Protein AF-D7KYJ2-F1 (afdb_monomer)

Structure (mmCIF, N/CA/C/O backbone):
data_AF-D7KYJ2-F1
#
_entry.id   AF-D7KYJ2-F1
#
loop_
_atom_site.group_PDB
_atom_site.id
_atom_site.type_symbol
_atom_site.label_atom_id
_atom_site.label_alt_id
_atom_site.label_comp_id
_atom_site.label_asym_id
_atom_site.label_entity_id
_atom_site.label_seq_id
_atom_site.pdbx_PDB_ins_code
_atom_site.Cartn_x
_atom_site.Cartn_y
_atom_site.Cartn_z
_atom_site.occupancy
_atom_site.B_iso_or_equiv
_atom_site.auth_seq_id
_atom_site.auth_comp_id
_atom_site.auth_asym_id
_atom_site.auth_atom_id
_atom_site.pdbx_PDB_model_num
ATOM 1 N N . MET A 1 1 ? -32.424 -41.171 16.618 1.00 34.75 1 MET A N 1
ATOM 2 C CA . MET A 1 1 ? -31.966 -42.364 15.868 1.00 34.75 1 MET A CA 1
ATOM 3 C C . MET A 1 1 ? -32.665 -42.392 14.512 1.00 34.75 1 MET A C 1
ATOM 5 O O . MET A 1 1 ? -33.853 -42.124 14.469 1.00 34.75 1 MET A O 1
ATOM 9 N N . LYS A 1 2 ? -31.865 -42.608 13.455 1.00 41.31 2 LYS A N 1
ATOM 10 C CA . LYS A 1 2 ? -32.130 -42.771 12.004 1.00 41.31 2 LYS A CA 1
ATOM 11 C C . LYS A 1 2 ? -33.581 -42.929 11.516 1.00 41.31 2 LYS A C 1
ATOM 13 O O . LYS A 1 2 ? -34.228 -43.869 11.946 1.00 41.31 2 LYS A O 1
ATOM 18 N N . THR A 1 3 ? -33.873 -42.262 10.389 1.00 31.28 3 THR A N 1
ATOM 19 C CA . THR A 1 3 ? -34.284 -42.965 9.153 1.00 31.28 3 THR A CA 1
ATOM 20 C C . THR A 1 3 ? -33.648 -42.291 7.928 1.00 31.28 3 THR A C 1
ATOM 22 O O . THR A 1 3 ? -33.801 -41.093 7.714 1.00 31.28 3 THR A O 1
ATOM 25 N N . ARG A 1 4 ? -32.859 -43.063 7.169 1.00 42.19 4 ARG A N 1
ATOM 26 C CA . ARG A 1 4 ? -32.177 -42.664 5.926 1.00 42.19 4 ARG A CA 1
ATOM 27 C C . ARG A 1 4 ? -33.175 -42.719 4.768 1.00 42.19 4 ARG A C 1
ATOM 29 O O . ARG A 1 4 ? -33.696 -43.797 4.503 1.00 42.19 4 ARG A O 1
ATOM 36 N N . ASN A 1 5 ? -33.360 -41.617 4.044 1.00 37.25 5 ASN A N 1
ATOM 37 C CA . ASN A 1 5 ? -34.063 -41.627 2.762 1.00 37.25 5 ASN A CA 1
ATOM 38 C C . ASN A 1 5 ? -33.049 -41.755 1.621 1.00 37.25 5 ASN A C 1
ATOM 40 O O . ASN A 1 5 ? -32.219 -40.877 1.395 1.00 37.25 5 ASN A O 1
ATOM 44 N N . ASN A 1 6 ? -33.115 -42.899 0.943 1.00 34.25 6 ASN A N 1
ATOM 45 C CA . ASN A 1 6 ? -32.376 -43.226 -0.268 1.00 34.25 6 ASN A CA 1
ATOM 46 C C . ASN A 1 6 ? -32.865 -42.348 -1.429 1.00 34.25 6 ASN A C 1
ATOM 48 O O . ASN A 1 6 ? -33.979 -42.546 -1.908 1.00 34.25 6 ASN A O 1
ATOM 52 N N . PHE A 1 7 ? -32.035 -41.428 -1.919 1.00 35.28 7 PHE A N 1
ATOM 53 C CA . PHE A 1 7 ? -32.276 -40.765 -3.200 1.00 35.28 7 PHE A CA 1
ATOM 54 C C . PHE A 1 7 ? -31.458 -41.454 -4.291 1.00 35.28 7 PHE A C 1
ATOM 56 O O . PHE A 1 7 ? -30.231 -41.393 -4.319 1.00 35.28 7 PHE A O 1
ATOM 63 N N . LYS A 1 8 ? -32.172 -42.148 -5.180 1.00 39.34 8 LYS A N 1
ATOM 64 C CA . LYS A 1 8 ? -31.653 -42.726 -6.418 1.00 39.34 8 LYS A CA 1
ATOM 65 C C . LYS A 1 8 ? -31.658 -41.613 -7.467 1.00 39.34 8 LYS A C 1
ATOM 67 O O . LYS A 1 8 ? -32.727 -41.195 -7.903 1.00 39.34 8 LYS A O 1
ATOM 72 N N . GLN A 1 9 ? -30.485 -41.109 -7.839 1.00 44.88 9 GLN A N 1
ATOM 73 C CA . GLN A 1 9 ? -30.350 -40.150 -8.933 1.00 44.88 9 GLN A CA 1
ATOM 74 C C . GLN A 1 9 ? -30.575 -40.905 -10.252 1.00 44.88 9 GLN A C 1
ATOM 76 O O . GLN A 1 9 ? -29.689 -41.599 -10.740 1.00 44.88 9 GLN A O 1
ATOM 81 N N . ILE A 1 10 ? -31.796 -40.840 -10.783 1.00 38.72 10 ILE A N 1
ATOM 82 C CA . ILE A 1 10 ? -32.105 -41.255 -12.154 1.00 38.72 10 ILE A CA 1
ATOM 83 C C . ILE A 1 10 ? -32.087 -40.010 -13.037 1.00 38.72 10 ILE A C 1
ATOM 85 O O . ILE A 1 10 ? -32.591 -38.960 -12.648 1.00 38.72 10 ILE A O 1
ATOM 89 N N . GLY A 1 11 ? -31.400 -40.126 -14.170 1.00 42.00 11 GLY A N 1
ATOM 90 C CA . GLY A 1 11 ? -30.967 -39.012 -15.002 1.00 42.00 11 GLY A CA 1
ATOM 91 C C . GLY A 1 11 ? -32.074 -38.032 -15.385 1.00 42.00 11 GLY A C 1
ATOM 92 O O . GLY A 1 11 ? -33.098 -38.408 -15.945 1.00 42.00 11 GLY A O 1
ATOM 93 N N . GLY A 1 12 ? -31.792 -36.758 -15.142 1.00 37.19 12 GLY A N 1
ATOM 94 C CA . GLY A 1 12 ? -32.342 -35.631 -15.874 1.00 37.19 12 GLY A CA 1
ATOM 95 C C . GLY A 1 12 ? -31.165 -34.725 -16.204 1.00 37.19 12 GLY A C 1
ATOM 96 O O . GLY A 1 12 ? -30.461 -34.287 -15.294 1.00 37.19 12 GLY A O 1
ATOM 97 N N . ILE A 1 13 ? -30.897 -34.503 -17.489 1.00 43.81 13 ILE A N 1
ATOM 98 C CA . ILE A 1 13 ? -29.980 -33.447 -17.917 1.00 43.81 13 ILE A CA 1
ATOM 99 C C . ILE A 1 13 ? -30.681 -32.145 -17.535 1.00 43.81 13 ILE A C 1
ATOM 101 O O . ILE A 1 13 ? -31.678 -31.767 -18.142 1.00 43.81 13 ILE A O 1
ATOM 105 N N . ALA A 1 14 ? -30.228 -31.516 -16.455 1.00 41.03 14 ALA A N 1
ATOM 106 C CA . ALA A 1 14 ? -30.634 -30.161 -16.150 1.00 41.03 14 ALA A CA 1
ATOM 107 C C . ALA A 1 14 ? -29.888 -29.258 -17.134 1.00 41.03 14 ALA A C 1
ATOM 109 O O . ALA A 1 14 ? -28.694 -29.016 -16.959 1.00 41.03 14 ALA A O 1
ATOM 110 N N . ASP A 1 15 ? -30.579 -28.773 -18.165 1.00 38.28 15 ASP A N 1
ATOM 111 C CA . ASP A 1 15 ? -30.128 -27.604 -18.917 1.00 38.28 15 ASP A CA 1
ATOM 112 C C . ASP A 1 15 ? -30.178 -26.398 -17.974 1.00 38.28 15 ASP A C 1
ATOM 114 O O . ASP A 1 15 ? -31.135 -25.622 -17.929 1.00 38.28 15 ASP A O 1
ATOM 118 N N . VAL A 1 16 ? -29.143 -26.264 -17.143 1.00 47.84 16 VAL A N 1
ATOM 119 C CA . VAL A 1 16 ? -28.913 -25.058 -16.359 1.00 47.84 16 VAL A CA 1
ATOM 120 C C . VAL A 1 16 ? -28.372 -24.020 -17.330 1.00 47.84 16 VAL A C 1
ATOM 122 O O . VAL A 1 16 ? -27.165 -23.866 -17.517 1.00 47.84 16 VAL A O 1
ATOM 125 N N . ASN A 1 17 ? -29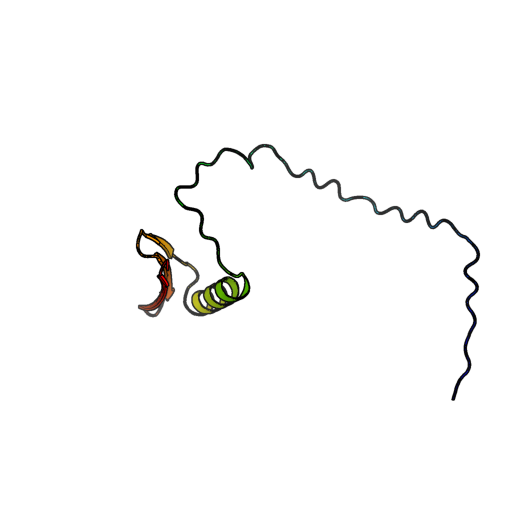.294 -23.309 -17.973 1.00 47.69 17 ASN A N 1
ATOM 126 C CA . ASN A 1 17 ? -28.978 -22.104 -18.717 1.00 47.69 17 ASN A 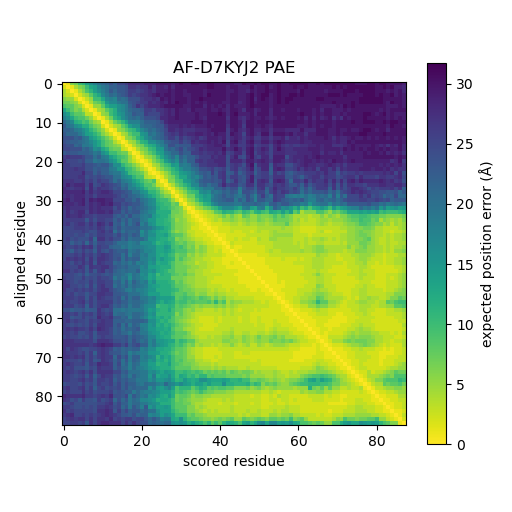CA 1
ATOM 127 C C . ASN A 1 17 ? -28.542 -21.026 -17.720 1.00 47.69 17 ASN A C 1
ATOM 129 O O . ASN A 1 17 ? -29.327 -20.174 -17.307 1.00 47.69 17 ASN A O 1
ATOM 133 N N . TYR A 1 18 ? -27.266 -21.040 -17.337 1.00 40.59 18 TYR A N 1
ATOM 134 C CA . TYR A 1 18 ? -26.621 -19.810 -16.915 1.00 40.59 18 TYR A CA 1
ATOM 135 C C . TYR A 1 18 ? -26.627 -18.908 -18.144 1.00 40.59 18 TYR A C 1
ATOM 137 O O . TYR A 1 18 ? -25.815 -19.091 -19.053 1.00 40.59 18 TYR A O 1
ATOM 145 N N . LEU A 1 19 ? -27.555 -17.949 -18.194 1.00 52.06 19 LEU A N 1
ATOM 146 C CA . LEU A 1 19 ? -27.388 -16.782 -19.048 1.00 52.06 19 LEU A CA 1
ATOM 147 C C . LEU A 1 19 ? -26.045 -16.177 -18.646 1.00 52.06 19 LEU A C 1
ATOM 149 O O . LEU A 1 19 ? -25.938 -15.514 -17.616 1.00 52.06 19 LEU A O 1
ATOM 153 N N . ARG A 1 20 ? -24.992 -16.500 -19.404 1.00 49.62 20 ARG A N 1
ATOM 154 C CA . ARG A 1 20 ? -23.665 -15.941 -19.187 1.00 49.62 20 ARG A CA 1
ATOM 155 C C . ARG A 1 20 ? -23.836 -14.429 -19.279 1.00 49.62 20 ARG A C 1
ATOM 157 O O . ARG A 1 20 ? -24.242 -13.956 -20.346 1.00 49.62 20 ARG A O 1
ATOM 164 N N . PRO A 1 21 ? -23.542 -13.657 -18.217 1.00 46.03 21 PRO A N 1
ATOM 165 C CA . PRO A 1 21 ? -23.404 -12.225 -18.376 1.00 46.03 21 PRO A CA 1
ATOM 166 C C . PRO A 1 21 ? -22.347 -12.042 -19.459 1.00 46.03 21 PRO A C 1
ATOM 168 O O . PRO A 1 21 ? -21.219 -12.515 -19.315 1.00 46.03 21 PRO A O 1
ATOM 171 N N . SER A 1 22 ? -22.720 -11.425 -20.578 1.00 48.22 22 SER A N 1
ATOM 172 C CA . SER A 1 22 ? -21.762 -11.020 -21.601 1.00 48.22 22 SER A CA 1
ATOM 173 C C . SER A 1 22 ? -20.962 -9.842 -21.049 1.00 48.22 22 SER A C 1
ATOM 175 O O . SER A 1 22 ? -21.112 -8.710 -21.496 1.00 48.22 22 SER A O 1
ATOM 177 N N . PHE A 1 23 ? -20.135 -10.094 -20.034 1.00 49.34 23 PHE A N 1
ATOM 178 C CA . PHE A 1 23 ? -19.116 -9.15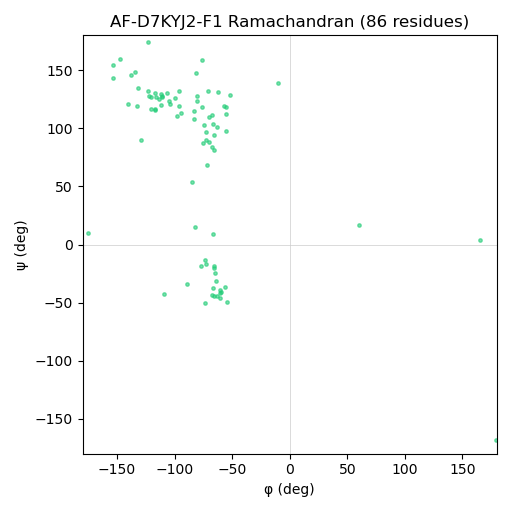7 -19.605 1.00 49.34 23 PHE A CA 1
ATOM 179 C C . PHE A 1 23 ? -18.034 -9.205 -20.680 1.00 49.34 23 PHE A C 1
ATOM 181 O O . PHE A 1 23 ? -17.129 -10.038 -20.658 1.00 49.34 23 PHE A O 1
ATOM 188 N N . ARG A 1 24 ? -18.174 -8.347 -21.694 1.00 48.88 24 ARG A N 1
ATOM 189 C CA . ARG A 1 24 ? -17.054 -8.021 -22.572 1.00 48.88 24 ARG A CA 1
ATOM 190 C C . ARG A 1 24 ? -16.042 -7.290 -21.699 1.00 48.88 24 ARG A C 1
ATOM 192 O O . ARG A 1 24 ? -16.158 -6.083 -21.511 1.00 48.88 24 ARG A O 1
ATOM 199 N N . TYR A 1 25 ? -15.071 -8.018 -21.153 1.00 54.25 25 TYR A N 1
ATOM 200 C CA . TYR A 1 25 ? -13.817 -7.388 -20.768 1.00 54.25 25 TYR A CA 1
ATOM 201 C C . TYR A 1 25 ? -13.292 -6.702 -22.026 1.00 54.25 25 TYR A C 1
ATOM 203 O O . TYR A 1 25 ? -13.014 -7.350 -23.036 1.00 54.25 25 TYR A O 1
ATOM 211 N N . LEU A 1 26 ? -13.277 -5.372 -22.008 1.00 53.75 26 LEU A N 1
ATOM 212 C CA . LEU A 1 26 ? -12.652 -4.597 -23.059 1.00 53.75 26 LEU A CA 1
ATOM 213 C C . LEU A 1 26 ? -11.143 -4.811 -22.904 1.00 53.75 26 LEU A C 1
ATOM 215 O O . LEU A 1 26 ? -10.471 -4.053 -22.221 1.00 53.75 26 LEU A O 1
ATOM 219 N N . ASP A 1 27 ? -10.615 -5.852 -23.541 1.00 57.09 27 ASP A N 1
ATOM 220 C CA . ASP A 1 27 ? -9.185 -6.201 -23.567 1.00 57.09 27 ASP A CA 1
ATOM 221 C C . ASP A 1 27 ? -8.325 -5.162 -24.330 1.00 57.09 27 ASP A C 1
ATOM 223 O O . ASP A 1 27 ? -7.145 -5.348 -24.608 1.00 57.09 27 ASP A O 1
ATOM 227 N N . LYS A 1 28 ? -8.913 -4.017 -24.702 1.00 53.06 28 LYS A N 1
ATOM 228 C CA . LYS A 1 28 ? -8.267 -2.958 -25.486 1.00 53.06 28 LYS A CA 1
ATOM 229 C C . LYS A 1 28 ? -7.461 -1.998 -24.608 1.00 53.06 28 LYS A C 1
ATOM 231 O O . LYS A 1 28 ? -7.679 -0.791 -24.676 1.00 53.06 28 LYS A O 1
ATOM 236 N N . GLY A 1 29 ? -6.539 -2.509 -23.795 1.00 56.00 29 GLY A N 1
ATOM 237 C CA . GLY A 1 29 ? -5.594 -1.616 -23.113 1.00 56.00 29 GLY A CA 1
ATOM 238 C C . GLY A 1 29 ? -4.785 -2.170 -21.945 1.00 56.00 29 GLY A C 1
ATOM 239 O O . GLY A 1 29 ? -4.051 -1.401 -21.337 1.00 56.00 29 GLY A O 1
ATOM 240 N N . ILE A 1 30 ? -4.885 -3.458 -21.604 1.00 58.75 30 ILE A N 1
ATOM 241 C CA . ILE A 1 30 ? -4.188 -4.005 -20.421 1.00 58.75 30 ILE A CA 1
ATOM 242 C C . ILE A 1 30 ? -2.667 -4.143 -20.641 1.00 58.75 30 ILE A C 1
ATOM 244 O O . ILE A 1 30 ? -1.907 -4.254 -19.681 1.00 58.75 30 ILE A O 1
ATOM 248 N N . HIS A 1 31 ? -2.180 -4.045 -21.879 1.00 61.94 31 HIS A N 1
ATOM 249 C CA . HIS A 1 31 ? -0.775 -4.293 -22.196 1.00 61.94 31 HIS A CA 1
ATOM 250 C C . HIS A 1 31 ? -0.156 -3.151 -23.011 1.00 61.94 31 HIS A C 1
ATOM 252 O O . HIS A 1 31 ? -0.205 -3.195 -24.234 1.00 61.94 31 HIS A O 1
ATOM 258 N N . ALA A 1 32 ? 0.408 -2.143 -22.328 1.00 56.41 32 ALA A N 1
ATOM 259 C CA . ALA A 1 32 ? 1.495 -1.278 -22.837 1.00 56.41 32 ALA A CA 1
ATOM 260 C C . ALA A 1 32 ? 2.041 -0.253 -21.808 1.00 56.41 32 ALA A C 1
ATOM 262 O O . ALA A 1 32 ? 2.783 0.647 -22.192 1.00 56.41 32 ALA A O 1
ATOM 263 N N . ALA A 1 33 ? 1.679 -0.315 -20.519 1.00 67.94 33 ALA A N 1
ATOM 264 C CA . ALA A 1 33 ? 2.246 0.611 -19.537 1.00 67.94 33 ALA A CA 1
ATOM 265 C C . ALA A 1 33 ? 3.610 0.094 -19.053 1.00 67.94 33 ALA A C 1
ATOM 267 O O . ALA A 1 33 ? 3.685 -0.956 -18.415 1.00 67.94 33 ALA A O 1
ATOM 268 N N . GLU A 1 34 ? 4.684 0.828 -19.348 1.00 73.31 34 GLU A N 1
ATOM 269 C CA . GLU A 1 34 ? 5.979 0.607 -18.706 1.00 73.31 34 GLU A CA 1
ATOM 270 C C . GLU A 1 34 ? 5.880 1.043 -17.241 1.00 73.31 34 GLU A C 1
ATOM 272 O O . GLU A 1 34 ? 5.738 2.224 -16.917 1.00 73.31 34 GLU A O 1
ATOM 277 N N . TYR A 1 35 ? 5.909 0.070 -16.336 1.00 80.12 35 TYR A N 1
ATOM 278 C CA . TYR A 1 35 ? 5.919 0.336 -14.905 1.00 80.12 35 TYR A CA 1
ATOM 279 C C . TYR A 1 35 ? 7.337 0.691 -14.461 1.00 80.12 35 TYR A C 1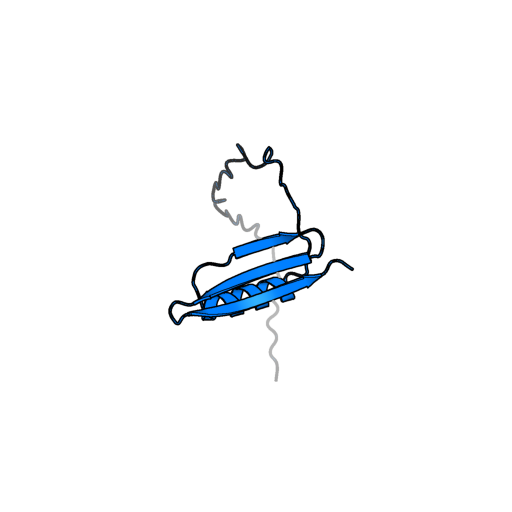
ATOM 281 O O . TYR A 1 35 ? 8.270 -0.076 -14.681 1.00 80.12 35 TYR A O 1
ATOM 289 N N . HIS A 1 36 ? 7.491 1.821 -13.767 1.00 82.81 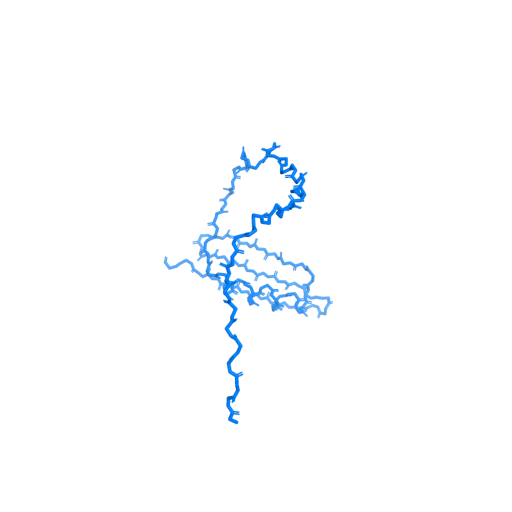36 HIS A N 1
ATOM 290 C CA . HIS A 1 36 ? 8.781 2.220 -13.196 1.00 82.81 36 HIS A CA 1
ATOM 291 C C . HIS A 1 36 ? 9.275 1.238 -12.120 1.00 82.81 36 HIS A C 1
ATOM 293 O O . HIS A 1 36 ? 10.476 1.066 -11.922 1.00 82.81 36 HIS A O 1
ATOM 299 N N . SER A 1 37 ? 8.356 0.598 -11.391 1.00 83.31 37 SER A N 1
ATOM 300 C CA . SER A 1 37 ? 8.691 -0.356 -10.333 1.00 83.31 37 SER A CA 1
ATOM 301 C C . SER A 1 37 ? 7.570 -1.370 -10.127 1.00 83.31 37 SER A C 1
ATOM 303 O O . SER A 1 37 ? 6.391 -1.022 -10.197 1.00 83.31 37 SER A O 1
ATOM 305 N N . ILE A 1 38 ? 7.942 -2.619 -9.836 1.00 85.44 38 ILE A N 1
ATOM 306 C CA . ILE A 1 38 ? 7.015 -3.711 -9.517 1.00 85.44 38 ILE A CA 1
ATOM 307 C C . ILE A 1 38 ? 7.350 -4.219 -8.115 1.00 85.44 38 ILE A C 1
ATOM 309 O O . ILE A 1 38 ? 8.434 -4.750 -7.889 1.00 85.44 38 ILE A O 1
ATOM 313 N N . VAL A 1 39 ? 6.409 -4.078 -7.183 1.00 86.25 39 VAL A N 1
ATOM 314 C CA . VAL A 1 39 ? 6.551 -4.552 -5.800 1.00 86.25 39 VAL A CA 1
ATOM 315 C C . VAL A 1 39 ? 5.824 -5.883 -5.649 1.00 86.25 39 VAL A C 1
ATOM 317 O O . VAL A 1 39 ? 4.637 -5.986 -5.959 1.00 86.25 39 VAL A O 1
ATOM 320 N N . ARG A 1 40 ? 6.524 -6.912 -5.162 1.00 85.81 40 ARG A N 1
ATOM 321 C CA . ARG A 1 40 ? 5.936 -8.220 -4.841 1.00 85.81 40 ARG A CA 1
ATOM 322 C C . ARG A 1 40 ? 5.969 -8.402 -3.331 1.00 85.81 40 ARG A C 1
ATOM 324 O O . ARG A 1 40 ? 7.042 -8.387 -2.745 1.00 85.81 40 ARG A O 1
ATOM 331 N N . MET A 1 41 ? 4.804 -8.577 -2.713 1.00 86.50 41 MET A N 1
ATOM 332 C CA . MET A 1 41 ? 4.701 -8.795 -1.271 1.00 86.50 41 MET A CA 1
ATOM 333 C C . MET A 1 41 ? 3.525 -9.717 -0.920 1.00 86.50 41 MET A C 1
ATOM 335 O O . MET A 1 41 ? 2.592 -9.850 -1.722 1.00 86.50 41 MET A O 1
ATOM 339 N N . PRO A 1 42 ? 3.525 -10.348 0.267 1.00 88.31 42 PRO A N 1
ATOM 340 C CA . PRO A 1 42 ? 2.404 -11.161 0.720 1.00 88.31 42 PRO A CA 1
ATOM 341 C C . PRO A 1 42 ? 1.123 -10.329 0.878 1.00 88.31 42 PRO A C 1
ATOM 343 O O . PRO A 1 42 ? 1.100 -9.306 1.564 1.00 88.31 42 PRO A O 1
ATOM 346 N N . PHE A 1 43 ? 0.011 -10.812 0.312 1.00 84.56 43 PHE A N 1
ATOM 347 C CA . PHE A 1 43 ? -1.288 -10.128 0.396 1.00 84.56 43 PHE A CA 1
ATOM 348 C C . PHE A 1 43 ? -1.733 -9.865 1.842 1.00 84.56 43 PHE A C 1
ATOM 350 O O . PHE A 1 43 ? -2.322 -8.826 2.132 1.00 84.56 43 PHE A O 1
ATOM 357 N N . GLY A 1 44 ? -1.447 -10.797 2.756 1.00 90.75 44 GLY A N 1
ATOM 358 C CA . GLY A 1 44 ? -1.838 -10.675 4.160 1.00 90.75 44 GLY A CA 1
ATOM 359 C C . GLY A 1 44 ? -1.235 -9.446 4.842 1.00 90.75 44 GLY A C 1
ATOM 360 O O . GLY A 1 44 ? -1.930 -8.777 5.605 1.00 90.75 44 GLY A O 1
ATOM 361 N N . GLU A 1 45 ? 0.021 -9.120 4.541 1.00 87.50 45 GLU A N 1
ATOM 362 C CA . GLU A 1 45 ? 0.688 -7.935 5.080 1.00 87.50 45 GLU A CA 1
ATOM 363 C C . GLU A 1 45 ? 0.150 -6.670 4.426 1.00 87.50 45 GLU A C 1
ATOM 365 O O . GLU A 1 45 ? -0.306 -5.770 5.130 1.00 87.50 45 GLU A O 1
ATOM 370 N N . PHE A 1 46 ? 0.098 -6.647 3.093 1.00 88.75 46 PHE A N 1
ATOM 371 C CA . PHE A 1 46 ? -0.428 -5.515 2.333 1.00 88.75 46 PHE A CA 1
ATOM 372 C C . PHE A 1 46 ? -1.852 -5.140 2.766 1.00 88.75 46 PHE A C 1
ATOM 374 O O . PHE A 1 46 ? -2.123 -3.993 3.112 1.00 88.75 46 PHE A O 1
ATOM 381 N N . SER A 1 47 ? -2.755 -6.123 2.846 1.00 92.62 47 SER A N 1
ATOM 382 C CA . SER A 1 47 ? -4.148 -5.907 3.247 1.00 92.62 47 SER A CA 1
ATOM 383 C C . SER A 1 47 ? -4.262 -5.320 4.655 1.00 92.62 47 SER A C 1
ATOM 385 O O . SER A 1 47 ? -5.071 -4.419 4.886 1.00 92.62 47 SER A O 1
ATOM 387 N N . ARG A 1 48 ? -3.440 -5.795 5.602 1.00 92.38 48 ARG A N 1
ATOM 388 C CA . ARG A 1 48 ? -3.406 -5.254 6.968 1.00 92.38 48 ARG A CA 1
ATOM 389 C C . ARG A 1 48 ? -2.906 -3.812 6.978 1.00 92.38 48 ARG A C 1
ATOM 391 O O . ARG A 1 48 ? -3.533 -2.983 7.629 1.00 92.38 48 ARG A O 1
ATOM 398 N N . LYS A 1 49 ? -1.836 -3.501 6.238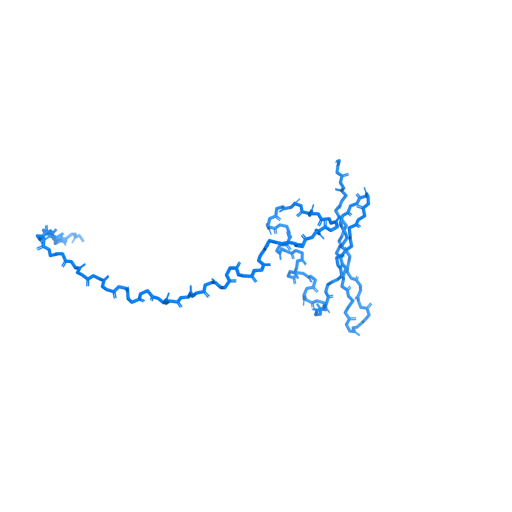 1.00 91.81 49 LYS A N 1
ATOM 399 C CA . LYS A 1 49 ? -1.300 -2.134 6.141 1.00 91.81 49 LYS A CA 1
ATOM 400 C C . LYS A 1 49 ? -2.304 -1.172 5.512 1.00 91.81 49 LYS A C 1
ATOM 402 O O . LYS A 1 49 ? -2.518 -0.102 6.064 1.00 91.81 49 LYS A O 1
ATOM 407 N N . CYS A 1 50 ? -2.978 -1.559 4.428 1.00 91.00 50 CYS A N 1
ATOM 408 C CA . CYS A 1 50 ? -4.004 -0.720 3.806 1.00 91.00 50 CYS A CA 1
ATOM 409 C C . CYS A 1 50 ? -5.164 -0.415 4.760 1.00 91.00 50 CYS A C 1
ATOM 411 O O . CYS A 1 50 ? -5.541 0.741 4.887 1.00 91.00 50 CYS A O 1
ATOM 413 N N . LYS A 1 51 ? -5.693 -1.418 5.476 1.00 92.50 51 LYS A N 1
ATOM 414 C CA . LYS A 1 51 ? -6.770 -1.203 6.463 1.00 92.50 51 LYS A CA 1
ATOM 415 C C . LYS A 1 51 ? -6.350 -0.254 7.575 1.00 92.50 51 LYS A C 1
ATOM 417 O O . LYS A 1 51 ? -7.124 0.598 7.993 1.00 92.50 51 LYS A O 1
ATOM 422 N N . ASP A 1 52 ? -5.126 -0.429 8.047 1.00 93.31 52 ASP A N 1
ATOM 423 C CA . ASP A 1 52 ? -4.581 0.377 9.120 1.00 93.31 52 ASP A CA 1
ATOM 424 C C . ASP A 1 52 ? -4.368 1.837 8.688 1.00 93.31 52 ASP A C 1
ATOM 426 O O . ASP A 1 52 ? -4.782 2.754 9.388 1.00 93.31 52 ASP A O 1
ATOM 430 N N . LEU A 1 53 ? -3.823 2.067 7.492 1.00 92.31 53 LEU A N 1
ATOM 431 C CA . LEU A 1 53 ? -3.663 3.412 6.934 1.00 92.31 53 LEU A CA 1
ATOM 432 C C . LEU A 1 53 ? -5.013 4.085 6.620 1.00 92.31 53 LEU A C 1
ATOM 434 O O . LEU A 1 53 ? -5.165 5.275 6.888 1.00 92.31 53 LEU A O 1
ATOM 438 N N . SER A 1 54 ? -6.004 3.329 6.132 1.00 90.62 54 SER A N 1
ATOM 439 C CA . SER A 1 54 ? -7.364 3.832 5.879 1.00 90.62 54 SER A CA 1
ATOM 440 C C . SER A 1 54 ? -8.120 4.234 7.147 1.00 90.62 54 SER A C 1
ATOM 442 O O . SER A 1 54 ? -9.096 4.967 7.055 1.00 90.62 54 SER A O 1
ATOM 444 N N . SER A 1 55 ? -7.695 3.775 8.330 1.00 90.50 55 SER A N 1
ATOM 445 C CA . SER A 1 55 ? -8.290 4.224 9.598 1.00 90.50 55 SER A CA 1
ATOM 446 C C . SER A 1 55 ? -7.905 5.657 9.977 1.00 90.50 55 SER A C 1
ATOM 448 O O . SER A 1 55 ? -8.556 6.255 10.827 1.00 90.50 55 SER A O 1
ATOM 450 N N . ILE A 1 56 ? -6.856 6.197 9.352 1.00 90.62 56 ILE A N 1
ATOM 451 C CA . ILE A 1 56 ? -6.262 7.495 9.686 1.00 90.62 56 ILE A CA 1
ATOM 452 C C . ILE A 1 56 ? -6.546 8.536 8.608 1.00 90.62 56 ILE A C 1
ATOM 454 O O . ILE A 1 56 ? -6.850 9.685 8.918 1.00 90.62 56 ILE A O 1
ATOM 458 N N . GLY A 1 57 ? -6.430 8.144 7.339 1.00 88.75 57 GLY A N 1
ATOM 459 C CA . GLY A 1 57 ? -6.625 9.048 6.215 1.00 88.75 57 GLY A CA 1
ATOM 460 C C . GLY A 1 57 ? -7.069 8.319 4.955 1.00 88.75 57 GLY A C 1
ATOM 461 O O . GLY A 1 57 ? -6.775 7.140 4.756 1.00 88.75 57 GLY A O 1
ATOM 462 N N . ASP A 1 58 ? -7.750 9.056 4.082 1.00 89.75 58 ASP A N 1
ATOM 463 C CA . ASP A 1 58 ? -8.329 8.522 2.844 1.00 89.75 58 ASP A CA 1
ATOM 464 C C . ASP A 1 58 ? -7.284 8.304 1.738 1.00 89.75 58 ASP A C 1
ATOM 466 O O . ASP A 1 58 ? -7.528 7.578 0.775 1.00 89.75 58 ASP A O 1
ATOM 470 N N . THR A 1 59 ? -6.113 8.941 1.855 1.00 90.69 59 THR A N 1
ATOM 471 C CA . THR A 1 59 ? -5.059 8.920 0.831 1.00 90.69 59 THR A CA 1
ATOM 472 C C . THR A 1 59 ? -3.798 8.242 1.343 1.00 90.69 59 THR A C 1
ATOM 474 O O . THR A 1 59 ? -3.228 8.648 2.352 1.00 90.69 59 THR A O 1
ATOM 477 N N . VAL A 1 60 ? -3.309 7.253 0.591 1.00 91.81 60 VAL A N 1
ATOM 478 C CA . VAL A 1 60 ? -2.031 6.583 0.855 1.00 91.81 60 VAL A CA 1
ATOM 479 C C . VAL A 1 60 ? -1.025 6.941 -0.232 1.00 91.81 60 VAL A C 1
ATOM 481 O O . VAL A 1 60 ? -1.278 6.746 -1.418 1.00 91.81 60 VAL A O 1
ATOM 484 N N . VAL A 1 61 ? 0.143 7.418 0.183 1.00 92.25 61 VAL A N 1
ATOM 485 C CA . VAL A 1 61 ? 1.298 7.663 -0.681 1.00 92.25 61 VAL A CA 1
ATOM 486 C C . VAL A 1 61 ? 2.226 6.457 -0.607 1.00 92.25 61 VAL A C 1
ATOM 488 O O . VAL A 1 61 ? 2.743 6.131 0.466 1.00 92.25 61 VAL A O 1
ATOM 491 N N . ILE A 1 62 ? 2.438 5.807 -1.753 1.00 92.44 62 ILE A N 1
ATOM 492 C CA . ILE A 1 62 ? 3.360 4.679 -1.919 1.00 92.44 62 ILE A CA 1
ATOM 493 C C . ILE A 1 62 ? 4.611 5.191 -2.630 1.00 92.44 62 ILE A C 1
ATOM 495 O O . ILE A 1 62 ? 4.526 5.713 -3.740 1.00 92.44 62 ILE A O 1
ATOM 499 N N . SER A 1 63 ? 5.772 5.056 -1.999 1.00 93.06 63 SER A N 1
ATOM 500 C CA . SER A 1 63 ? 7.063 5.443 -2.569 1.00 93.06 63 SER A CA 1
ATOM 501 C C . SER A 1 63 ? 7.974 4.230 -2.645 1.00 93.06 63 SER A C 1
ATOM 503 O O . SER A 1 63 ? 8.195 3.561 -1.642 1.00 93.06 63 SER A O 1
ATOM 505 N N . VAL A 1 64 ? 8.518 3.962 -3.827 1.00 92.12 64 VAL A N 1
ATOM 506 C CA . VAL A 1 64 ? 9.481 2.880 -4.042 1.00 92.12 64 VAL A CA 1
ATOM 507 C C . VAL A 1 64 ? 10.865 3.496 -4.187 1.00 92.12 64 VAL A C 1
ATOM 509 O O . VAL A 1 64 ? 11.071 4.369 -5.029 1.00 92.12 64 VAL A O 1
ATOM 512 N N . THR A 1 65 ? 11.802 3.073 -3.346 1.00 91.75 65 THR A N 1
ATOM 513 C CA . THR A 1 65 ? 13.202 3.501 -3.373 1.00 91.75 65 THR A CA 1
ATOM 514 C C . THR A 1 65 ? 14.119 2.288 -3.518 1.00 91.75 65 THR A C 1
ATOM 516 O O . THR A 1 65 ? 13.677 1.139 -3.490 1.00 91.75 65 THR A O 1
ATOM 519 N N . LYS A 1 66 ? 15.423 2.541 -3.672 1.00 88.56 66 LYS A N 1
ATOM 520 C CA . LYS A 1 66 ? 16.448 1.486 -3.685 1.00 88.56 66 LYS A CA 1
ATOM 521 C C . LYS A 1 66 ? 16.590 0.756 -2.350 1.00 88.56 66 LYS A C 1
ATOM 523 O O . LYS A 1 66 ? 17.148 -0.329 -2.339 1.00 88.56 66 LYS A O 1
ATOM 528 N N . GLU A 1 67 ? 16.135 1.362 -1.259 1.00 88.56 67 GLU A N 1
ATOM 529 C CA . GLU A 1 67 ? 16.216 0.798 0.092 1.00 88.56 67 GLU A CA 1
ATOM 530 C C . GLU A 1 67 ? 14.983 -0.044 0.408 1.00 88.56 67 GLU A C 1
ATOM 532 O O . GLU A 1 67 ? 15.095 -1.059 1.079 1.00 88.56 67 GLU A O 1
ATOM 537 N N . GLY A 1 68 ? 13.817 0.345 -0.114 1.00 88.69 68 GLY A N 1
ATOM 538 C CA . GLY A 1 68 ? 12.578 -0.339 0.211 1.00 88.69 68 GLY A CA 1
ATOM 539 C C .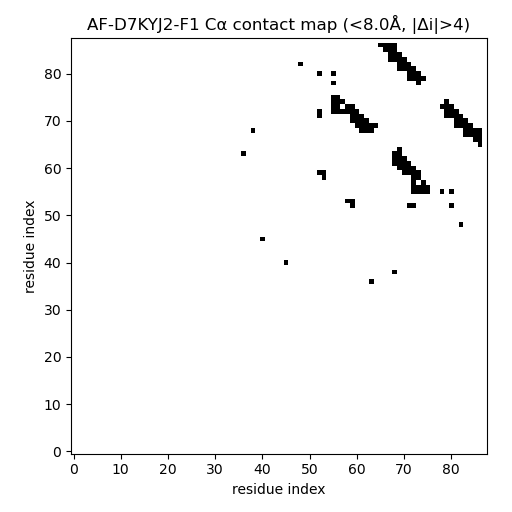 GLY A 1 68 ? 11.335 0.245 -0.447 1.00 88.69 68 GLY A C 1
ATOM 540 O O . GLY A 1 68 ? 11.398 1.111 -1.325 1.00 88.69 68 GLY A O 1
ATOM 541 N N . VAL A 1 69 ? 10.176 -0.203 0.026 1.00 92.56 69 VAL A N 1
ATOM 542 C CA . VAL A 1 69 ? 8.876 0.408 -0.262 1.00 92.56 69 VAL A CA 1
ATOM 543 C C . VAL A 1 69 ? 8.304 1.066 0.992 1.00 92.56 69 VAL A C 1
ATOM 545 O O . VAL A 1 69 ? 8.166 0.447 2.048 1.00 92.56 69 VAL A O 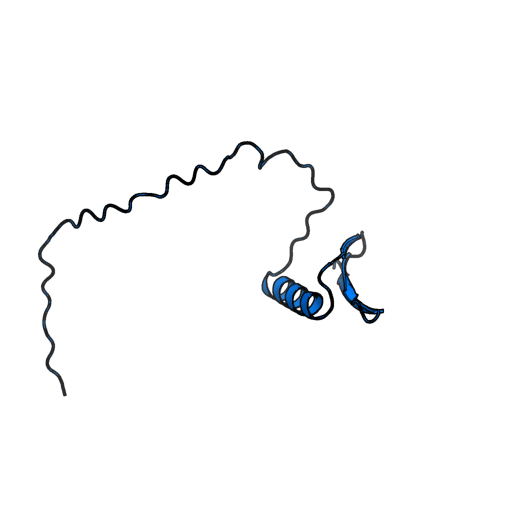1
ATOM 548 N N . LYS A 1 70 ? 7.929 2.337 0.848 1.00 92.69 70 LYS A N 1
ATOM 549 C CA . LYS A 1 70 ? 7.315 3.157 1.887 1.00 92.69 70 LYS A CA 1
ATOM 550 C C . LYS A 1 70 ? 5.838 3.369 1.603 1.00 92.69 70 LYS A C 1
ATOM 552 O O . LYS A 1 70 ? 5.474 3.839 0.529 1.00 92.69 70 LYS A O 1
ATOM 557 N N . PHE A 1 71 ? 5.003 3.125 2.599 1.00 93.81 71 PHE A N 1
ATOM 558 C CA . PHE A 1 71 ? 3.597 3.504 2.619 1.00 93.81 71 PHE A CA 1
ATOM 559 C C . PHE A 1 71 ? 3.407 4.590 3.664 1.00 93.81 71 PHE A C 1
ATOM 561 O O . PHE A 1 71 ? 3.831 4.426 4.805 1.00 93.81 71 PHE A O 1
ATOM 568 N N . SER A 1 72 ? 2.766 5.690 3.296 1.00 93.31 72 SER A N 1
ATOM 569 C CA . SER A 1 72 ? 2.489 6.784 4.224 1.00 93.31 72 SER A CA 1
ATOM 570 C C . SER A 1 72 ? 1.081 7.321 4.042 1.00 93.31 72 SER A C 1
ATOM 572 O O . SER A 1 72 ? 0.562 7.335 2.931 1.00 93.31 72 SER A O 1
ATOM 574 N N . THR A 1 73 ? 0.463 7.748 5.135 1.00 94.50 73 THR A N 1
ATOM 575 C CA . THR A 1 73 ? -0.820 8.455 5.133 1.00 94.50 73 THR A CA 1
ATOM 576 C C . THR A 1 73 ? -0.725 9.654 6.062 1.00 94.50 73 THR A C 1
ATOM 578 O O . THR A 1 73 ? 0.010 9.617 7.058 1.00 94.50 73 THR A O 1
ATOM 581 N N . VAL A 1 74 ? -1.454 10.708 5.713 1.00 92.19 74 VAL A N 1
ATOM 582 C CA . VAL A 1 74 ? -1.606 11.909 6.531 1.00 92.19 74 VAL A CA 1
ATOM 583 C C . VAL A 1 74 ? -3.078 12.017 6.897 1.00 92.19 74 VAL A C 1
ATOM 585 O O . VAL A 1 74 ? -3.926 12.143 6.013 1.00 92.19 74 VAL A O 1
ATOM 588 N N . GLY A 1 75 ? 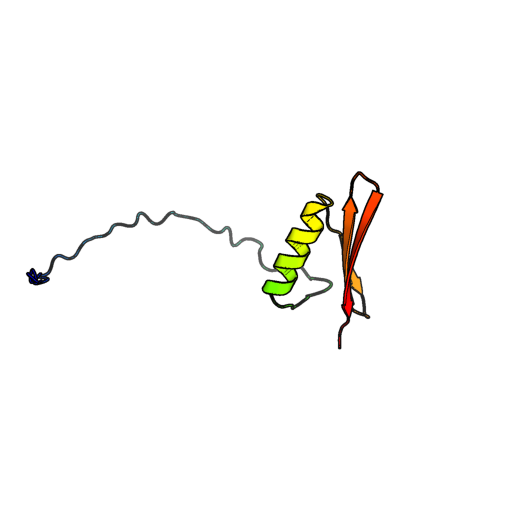-3.374 11.923 8.188 1.00 88.50 75 GLY A N 1
ATOM 589 C CA . GLY A 1 75 ? -4.705 12.145 8.731 1.00 88.50 75 GLY A CA 1
ATOM 590 C C . GLY A 1 75 ? -5.052 13.631 8.790 1.00 88.50 75 GLY A C 1
ATOM 591 O O . GLY A 1 75 ? -4.179 14.502 8.799 1.00 88.50 75 GLY A O 1
ATOM 592 N N . GLN A 1 76 ? -6.350 13.932 8.839 1.00 84.75 76 GLN A N 1
ATOM 593 C CA . GLN A 1 76 ? -6.851 15.311 8.948 1.00 84.75 76 GLN A CA 1
ATOM 594 C C . GLN A 1 76 ? -6.453 15.982 10.273 1.00 84.75 76 GLN A C 1
ATOM 596 O O . GLN A 1 76 ? -6.330 17.200 10.349 1.00 84.75 76 GLN A O 1
ATOM 601 N N . ASP A 1 77 ? -6.203 15.182 11.304 1.00 86.69 77 ASP A N 1
ATOM 602 C CA . ASP A 1 77 ? -5.715 15.575 12.626 1.00 86.69 77 ASP A CA 1
ATOM 603 C C . ASP A 1 77 ? -4.185 15.771 12.681 1.00 86.69 77 ASP A C 1
ATOM 605 O O . ASP A 1 77 ? -3.607 15.816 13.764 1.00 86.69 77 ASP A O 1
ATOM 609 N N . LEU A 1 78 ? -3.521 15.876 11.522 1.00 82.12 78 LEU A N 1
ATOM 610 C CA . LEU A 1 78 ? -2.059 15.875 11.370 1.00 82.12 78 LEU A CA 1
ATOM 611 C C . LEU A 1 78 ? -1.373 14.593 11.872 1.00 82.12 78 LEU A C 1
ATOM 613 O O . LEU A 1 78 ? -0.153 14.578 12.059 1.00 82.12 78 LEU A O 1
ATOM 617 N N . SER A 1 79 ? -2.109 13.498 12.064 1.00 85.88 79 SER A N 1
ATOM 618 C CA . SER A 1 79 ? -1.482 12.219 12.374 1.00 85.88 79 SER A CA 1
ATOM 619 C C . SER A 1 79 ? -0.755 11.665 11.143 1.00 85.88 79 SER A C 1
ATOM 621 O O . SER A 1 79 ? -1.274 11.631 10.027 1.00 85.88 79 SER A O 1
ATOM 623 N N . LEU A 1 80 ? 0.492 11.241 11.339 1.00 89.81 80 LEU A N 1
ATOM 624 C CA . LEU A 1 80 ? 1.317 10.640 10.297 1.00 89.81 80 LEU A CA 1
ATOM 625 C C . LEU A 1 80 ? 1.562 9.182 10.645 1.00 89.81 80 LEU A C 1
ATOM 627 O O . LEU A 1 80 ? 2.079 8.871 11.719 1.00 89.81 80 LEU A O 1
ATOM 631 N N . ARG A 1 81 ? 1.231 8.281 9.718 1.00 91.06 81 ARG A N 1
ATOM 632 C CA . ARG A 1 81 ? 1.599 6.869 9.841 1.00 91.06 81 ARG A CA 1
ATOM 633 C C . ARG A 1 81 ? 2.399 6.429 8.634 1.00 91.06 81 ARG A C 1
ATOM 635 O O . ARG A 1 81 ? 2.020 6.701 7.497 1.00 91.06 81 ARG A O 1
ATOM 642 N N . ILE A 1 82 ? 3.516 5.762 8.913 1.00 92.75 82 ILE A N 1
ATOM 643 C CA . ILE A 1 82 ? 4.493 5.334 7.918 1.00 92.75 82 ILE A CA 1
ATOM 644 C C . ILE A 1 82 ? 4.836 3.865 8.156 1.00 92.75 82 ILE A C 1
ATOM 646 O O . ILE A 1 82 ? 5.100 3.453 9.284 1.00 92.75 82 ILE A O 1
ATOM 650 N N . TYR A 1 83 ? 4.857 3.096 7.075 1.00 91.81 83 TYR A N 1
ATOM 651 C CA . TYR A 1 83 ? 5.386 1.742 7.026 1.00 91.81 83 TYR A CA 1
ATOM 652 C C . TYR A 1 83 ? 6.488 1.672 5.981 1.00 91.81 83 TYR A C 1
ATOM 654 O O . TYR A 1 83 ? 6.267 2.068 4.842 1.00 91.81 83 TYR A O 1
ATOM 662 N N . GLN A 1 84 ? 7.647 1.159 6.371 1.00 90.75 84 GLN A N 1
ATOM 663 C CA . GLN A 1 84 ? 8.797 0.944 5.503 1.00 90.75 84 GLN A CA 1
ATOM 664 C C . GLN A 1 84 ? 9.079 -0.558 5.463 1.00 90.75 84 GLN A C 1
ATOM 666 O O . GLN A 1 84 ? 9.115 -1.201 6.512 1.00 90.75 84 GLN A O 1
ATOM 671 N N . PHE A 1 85 ? 9.227 -1.104 4.260 1.00 88.44 85 PHE A N 1
ATOM 672 C CA . PHE A 1 85 ? 9.700 -2.465 4.030 1.00 88.44 85 PHE A CA 1
ATOM 673 C C . PHE A 1 85 ? 10.998 -2.373 3.260 1.00 88.44 85 PHE A C 1
ATOM 675 O O . PHE A 1 85 ? 10.982 -1.900 2.125 1.00 88.44 85 PHE A O 1
ATOM 682 N N . ASP A 1 86 ? 12.085 -2.813 3.869 1.00 88.31 86 ASP A N 1
ATOM 683 C CA . ASP A 1 86 ? 13.385 -2.798 3.220 1.00 88.31 86 ASP A CA 1
ATOM 684 C C . ASP A 1 86 ? 13.531 -4.013 2.298 1.00 88.31 86 ASP A C 1
ATOM 686 O O . ASP A 1 86 ? 12.945 -5.074 2.537 1.00 88.31 86 ASP A O 1
ATOM 690 N N . TRP A 1 87 ? 14.266 -3.837 1.204 1.00 77.06 87 TRP A N 1
ATOM 691 C CA . TRP A 1 87 ? 14.685 -4.952 0.364 1.00 77.06 87 TRP A CA 1
ATOM 692 C C . TRP A 1 87 ? 15.835 -5.663 1.084 1.00 77.06 87 TRP A C 1
ATOM 694 O O . TRP A 1 87 ? 16.859 -5.035 1.345 1.00 77.06 87 TRP A O 1
ATOM 704 N N . GLU A 1 88 ? 15.665 -6.938 1.436 1.00 63.28 88 GLU A N 1
ATOM 705 C CA . GLU A 1 88 ? 16.799 -7.781 1.851 1.00 63.28 88 GLU A CA 1
ATOM 706 C C . GLU A 1 88 ? 17.757 -8.063 0.684 1.00 63.28 88 GLU A C 1
ATOM 708 O O . GLU A 1 88 ? 17.275 -8.222 -0.466 1.00 63.28 88 GLU A O 1
#

Radius of gyration: 25.1 Å; Cα contacts (8 Å, |Δi|>4): 71; chains: 1; bounding box: 51×59×41 Å

InterPro domains:
  IPR000730 Proliferating cell nuclear antigen, PCNA [PTHR11352] (29-77)
  IPR022649 Proliferating cell nuclear antigen, PCNA, C-terminal [PF02747] (29-76)
  IPR046938 DNA clamp superfamily [SSF55979] (33-77)

Solvent-accessible surface area (backbone atoms only — not comparable to full-atom values): 6124 Å² total; per-residue (Å²): 134,88,85,87,82,86,80,80,89,71,92,70,89,74,84,75,77,71,78,70,77,86,73,75,74,77,76,86,68,88,81,78,80,85,70,94,73,86,88,87,75,62,62,74,58,53,54,52,52,52,56,58,42,56,74,53,17,95,54,76,50,77,47,80,56,98,60,28,43,35,42,34,25,60,18,93,86,71,47,76,50,78,48,78,46,68,66,130

Sequence (88 aa):
MKTRNNFKQIGGIADVNYLRPSFRYLDKGIHAAEYHSIVRMPFGEFSRKCKDLSSIGDTVVISVTKEGVKFSTVGQDLSLRIYQFDWE

Secondary structure (DSSP, 8-state):
---------------------------SSSS----S------HHHHHHHHHHHHTT-S-EEEEE-SSEEEEEEE-TTS-EEEEEEE--

Foldseek 3Di:
DDDDDDDDDDDDPPPPPPVPPPPPPVPVDPPDDDDPDDDDDDPVVVVVVVVVLVVFAPDWDWDQDQFFIKIWHAHPVRDIDMDTDGDD

Mean predicted aligned error: 14.83 Å

Organism: Arabidopsis lyrata subsp. lyrata (NCBI:txid81972)

pLDDT: mean 72.74, std 21.52, range [31.28, 94.5]

Nearest PDB structures (foldseek):
  6jsx-assembly1_B  TM=5.629E-01  e=5.462E-01  Helicobacter pylori
  8dml-assembly2_C  TM=4.725E-01  e=2.706E-01  Vibrio parahaemolyticus
  3rhe-assembly1_A  TM=5.880E-01  e=1.102E+00  Legionella pneumophila subsp. pneumophila str. Philadelphia 1
  3fub-assembly1_B-2  TM=2.690E-01  e=4.491E+00  Homo sapiens